Protein AF-M7PJU7-F1 (afdb_monomer)

Radius of gyration: 29.16 Å; Cα contacts (8 Å, |Δi|>4): 28; chains: 1; bounding box: 71×21×81 Å

Mean predicted aligned error: 13.91 Å

Nearest PDB structures (foldseek):
  4mu6-assembly1_A  TM=4.882E-01  e=1.617E+00  Legionella pneumophila subsp. pneumophila str. Philadelphia 1
  5f5p-assembly1_A  TM=3.592E-01  e=2.252E+00  Homo sapiens

Foldseek 3Di:
DPPVVVVVVVVVVVVVVVVVVVVVVVLVVVLVVVVVVLVVVVVVLVVVVVVLVVVLVVLVVVLVVLVVVCVPDDNPVSVVVNVVSVVVNVVSVVVVVVSVVVVVVSVVVVVVSVVVVD

pLDDT: mean 74.51, std 13.16, range [42.34, 89.12]

Sequence (118 aa):
MKSEEFSKSCYTCVNTSNDLEKDHETFYSLYDLLDPLTRIMFSNIKDVYNTKNKLKEQLDCLIEKLKICLDLVNIQVLEGVYSDCIQLKERMNLIHKTFGEIESRIEKCCSILNQYQS

Organism: Pneumocystis murina (strain B123) (NCBI:txid1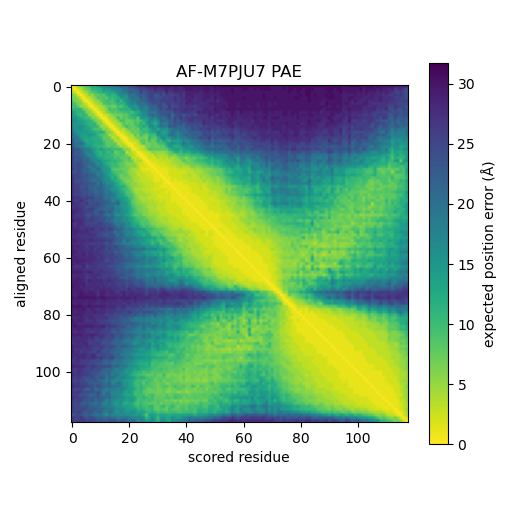069680)

Secondary structure (DSSP, 8-state):
--HHHHHHHHHHHHHHHHHHHHHHHHHHHHHHHHHHHHHHHHHHHHHHHHHHHHHHHHHHHHHHHHHHHHHHS-HHHHHHHHHHHHHHHHHHHHHHHHHHHHHHHHHHHHHHHHHTT-

Solvent-accessible surface area (backbone atoms only — not comparable to full-atom values): 6531 Å² total; per-residue (Å²): 135,73,70,64,60,58,52,54,57,49,54,54,52,52,49,55,50,53,51,53,50,49,53,50,55,53,45,52,54,49,47,71,57,46,53,61,52,52,52,51,51,52,52,53,50,51,53,50,52,53,54,51,52,54,51,48,54,53,48,52,53,48,49,54,53,47,51,57,46,46,79,72,45,80,52,81,71,46,52,56,57,49,51,51,50,51,53,50,50,54,52,52,51,51,52,52,52,53,50,54,56,49,53,55,52,50,54,50,52,51,53,56,60,56,63,74,75,113

Structure (mmCIF, N/CA/C/O backbone):
data_AF-M7PJU7-F1
#
_entry.id   AF-M7PJU7-F1
#
loop_
_atom_site.group_PDB
_atom_site.id
_atom_site.type_symbol
_atom_site.label_atom_id
_atom_site.label_alt_id
_atom_site.label_comp_id
_atom_site.label_asym_id
_atom_site.label_entity_id
_atom_site.label_seq_i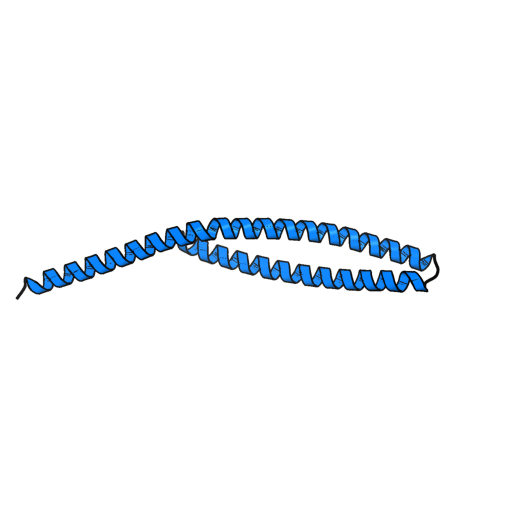d
_atom_site.pdbx_PDB_ins_code
_atom_site.Cartn_x
_atom_site.Cartn_y
_atom_site.Cartn_z
_atom_site.occupancy
_atom_site.B_iso_or_equiv
_atom_site.auth_seq_id
_atom_site.auth_comp_id
_atom_site.auth_asym_id
_atom_site.auth_atom_id
_atom_site.pdbx_PDB_model_num
ATOM 1 N N . MET A 1 1 ? 51.675 -2.419 -51.842 1.00 48.97 1 MET A N 1
ATOM 2 C CA . MET A 1 1 ? 51.260 -2.593 -50.430 1.00 48.97 1 MET A CA 1
ATOM 3 C C . MET A 1 1 ? 50.278 -1.526 -49.910 1.00 48.97 1 MET A C 1
ATOM 5 O O . MET A 1 1 ? 50.108 -1.448 -48.711 1.00 48.97 1 MET A O 1
ATOM 9 N N . LYS A 1 2 ? 49.570 -0.741 -50.748 1.00 47.66 2 LYS A N 1
ATOM 10 C CA . LYS A 1 2 ? 48.542 0.227 -50.274 1.00 47.66 2 LYS A CA 1
ATOM 11 C C . LYS A 1 2 ? 47.082 -0.229 -50.466 1.00 47.66 2 LYS A C 1
ATOM 13 O O . LYS A 1 2 ? 46.168 0.463 -50.043 1.00 47.66 2 LYS A O 1
ATOM 18 N N . SER A 1 3 ? 46.861 -1.380 -51.109 1.00 47.47 3 SER A N 1
ATOM 19 C CA . SER A 1 3 ? 45.517 -1.864 -51.471 1.00 47.47 3 SER A CA 1
ATOM 20 C C . SER A 1 3 ? 44.870 -2.763 -50.408 1.00 47.47 3 SER A C 1
ATOM 22 O O . SER A 1 3 ? 43.649 -2.853 -50.359 1.00 47.47 3 SER A O 1
ATOM 24 N N . GLU A 1 4 ? 45.658 -3.428 -49.558 1.00 45.12 4 GLU A N 1
ATOM 25 C CA . GLU A 1 4 ? 45.135 -4.353 -48.535 1.00 45.12 4 GLU A CA 1
ATOM 26 C C . GLU A 1 4 ? 44.783 -3.649 -47.214 1.00 45.12 4 GLU A C 1
ATOM 28 O O . GLU A 1 4 ? 43.853 -4.067 -46.525 1.00 45.12 4 GLU A O 1
ATOM 33 N N . GLU A 1 5 ? 45.456 -2.541 -46.883 1.00 45.84 5 GLU A N 1
ATOM 34 C CA . GLU A 1 5 ? 45.154 -1.734 -45.688 1.00 45.84 5 GLU A CA 1
ATOM 35 C C . GLU A 1 5 ? 43.839 -0.952 -45.822 1.00 45.84 5 GLU A C 1
ATOM 37 O O . GLU A 1 5 ? 43.080 -0.855 -44.859 1.00 45.84 5 GLU A O 1
ATOM 42 N N . PHE A 1 6 ? 43.510 -0.475 -47.029 1.00 42.34 6 PHE A N 1
ATOM 43 C CA . PHE A 1 6 ? 42.242 0.215 -47.301 1.00 42.34 6 PHE A CA 1
ATOM 44 C C . PHE A 1 6 ? 41.030 -0.723 -47.189 1.00 42.34 6 PHE A C 1
ATOM 46 O O . PHE A 1 6 ? 39.997 -0.341 -46.647 1.00 42.34 6 PHE A O 1
ATOM 53 N N . SER A 1 7 ? 41.177 -1.975 -47.640 1.00 47.56 7 SER A N 1
ATOM 54 C CA . SER A 1 7 ? 40.137 -3.004 -47.524 1.00 47.56 7 SER A CA 1
ATOM 55 C C . SER A 1 7 ? 39.852 -3.343 -46.057 1.00 47.56 7 SER A C 1
ATOM 57 O O . SER A 1 7 ? 38.704 -3.269 -45.620 1.00 47.56 7 SER A O 1
ATOM 59 N N . LYS A 1 8 ? 40.893 -3.605 -45.251 1.00 49.25 8 LYS A N 1
ATOM 60 C CA . LYS A 1 8 ? 40.730 -3.895 -43.815 1.00 49.25 8 LYS A CA 1
ATOM 61 C C . LYS A 1 8 ? 40.080 -2.743 -43.050 1.00 49.25 8 LYS A C 1
ATOM 63 O O . LYS A 1 8 ? 39.200 -3.013 -42.246 1.00 49.25 8 LYS A O 1
ATOM 68 N N . SER A 1 9 ? 40.460 -1.494 -43.336 1.00 47.81 9 SER A N 1
ATOM 69 C CA . SER A 1 9 ? 39.888 -0.302 -42.692 1.00 47.81 9 SER A CA 1
ATOM 70 C C . SER A 1 9 ? 38.397 -0.104 -42.988 1.00 47.81 9 SER A C 1
ATOM 72 O O . SER A 1 9 ? 37.674 0.397 -42.130 1.00 47.81 9 SER A O 1
ATOM 74 N N . CYS A 1 10 ? 37.923 -0.476 -44.180 1.00 48.75 10 CYS A N 1
ATOM 75 C CA . CYS A 1 10 ? 36.501 -0.391 -44.518 1.00 48.75 10 CYS A CA 1
ATOM 76 C C . CYS A 1 10 ? 35.677 -1.488 -43.832 1.00 48.75 10 CYS A C 1
ATOM 78 O O . CYS A 1 10 ? 34.594 -1.194 -43.334 1.00 48.75 10 CYS A O 1
ATOM 80 N N . TYR A 1 11 ? 36.187 -2.722 -43.739 1.00 50.47 11 TYR A N 1
ATOM 81 C CA . TYR A 1 11 ? 35.466 -3.816 -43.074 1.00 50.47 11 TYR A CA 1
ATOM 82 C C . TYR A 1 11 ? 35.310 -3.605 -41.564 1.00 50.47 11 TYR A C 1
ATOM 84 O O . TYR A 1 11 ? 34.242 -3.887 -41.027 1.00 50.47 11 TYR A O 1
ATOM 92 N N . THR A 1 12 ? 36.324 -3.076 -40.869 1.00 50.75 12 THR A N 1
ATOM 93 C CA . THR A 1 12 ? 36.175 -2.729 -39.446 1.00 50.75 12 THR A CA 1
ATOM 94 C C . THR A 1 12 ? 35.168 -1.608 -39.240 1.00 50.75 12 THR A C 1
ATOM 96 O O . THR A 1 12 ? 34.355 -1.725 -38.336 1.00 50.75 12 THR A O 1
ATOM 99 N N . CYS A 1 13 ? 35.172 -0.577 -40.094 1.00 48.12 13 CYS A N 1
ATOM 100 C CA . CYS A 1 13 ? 34.256 0.560 -39.975 1.00 48.12 13 CYS A CA 1
ATOM 101 C C . CYS A 1 13 ? 32.787 0.157 -40.215 1.00 48.12 13 CYS A C 1
ATOM 103 O O . CYS A 1 13 ? 31.904 0.568 -39.464 1.00 48.12 13 CYS A O 1
ATOM 105 N N . VAL A 1 14 ? 32.537 -0.707 -41.207 1.00 54.94 14 VAL A N 1
ATOM 106 C CA . VAL A 1 14 ? 31.201 -1.254 -41.512 1.00 54.94 14 VAL A CA 1
ATOM 107 C C . VAL A 1 14 ? 30.705 -2.181 -40.402 1.00 54.94 14 VAL A C 1
ATOM 109 O O . VAL A 1 14 ? 29.536 -2.107 -40.035 1.00 54.94 14 VAL A O 1
ATOM 112 N N . ASN A 1 15 ? 31.579 -3.006 -39.818 1.00 54.16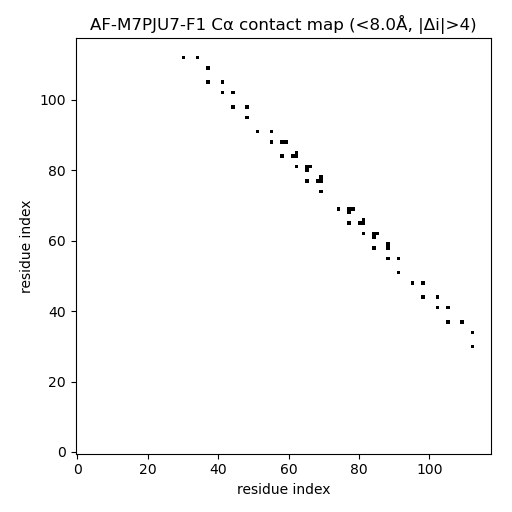 15 ASN A N 1
ATOM 113 C CA . ASN A 1 15 ? 31.197 -3.861 -38.693 1.00 54.16 15 ASN A CA 1
ATOM 114 C C . ASN A 1 15 ? 30.851 -3.036 -37.445 1.00 54.16 15 ASN A C 1
ATOM 116 O O . ASN A 1 15 ? 29.790 -3.252 -36.875 1.00 54.16 15 ASN A O 1
ATOM 120 N N . THR A 1 16 ? 31.652 -2.026 -37.077 1.00 54.22 16 THR A N 1
ATOM 121 C CA . THR A 1 16 ? 31.294 -1.136 -35.955 1.00 54.22 16 THR A CA 1
ATOM 122 C C . THR A 1 16 ? 30.029 -0.325 -36.215 1.00 54.22 16 THR A C 1
ATOM 124 O O . THR A 1 16 ? 29.277 -0.087 -35.278 1.00 54.22 16 THR A O 1
ATOM 127 N N . SER A 1 17 ? 29.767 0.089 -37.459 1.00 56.97 17 SER A N 1
ATOM 128 C CA . SER A 1 17 ? 28.529 0.797 -37.813 1.00 56.97 17 SER A CA 1
ATOM 129 C C . SER A 1 17 ? 27.299 -0.106 -37.681 1.00 56.97 17 SER A C 1
ATOM 131 O O . SER A 1 17 ? 26.301 0.324 -37.116 1.00 56.97 17 SER A O 1
ATOM 133 N N . ASN A 1 18 ? 27.385 -1.358 -38.141 1.00 58.88 18 ASN A N 1
ATOM 134 C CA . ASN A 1 18 ? 26.304 -2.340 -38.007 1.00 58.88 18 ASN A CA 1
ATOM 135 C C . ASN A 1 18 ? 26.067 -2.759 -36.548 1.00 58.88 18 ASN A C 1
ATOM 137 O O . ASN A 1 18 ? 24.928 -3.024 -36.166 1.00 58.88 18 ASN A O 1
ATOM 141 N N . ASP A 1 19 ? 27.124 -2.834 -35.737 1.00 57.50 19 ASP A N 1
ATOM 142 C CA . ASP A 1 19 ? 27.015 -3.134 -34.307 1.00 57.50 19 ASP A CA 1
ATOM 143 C C . ASP A 1 19 ? 26.362 -1.963 -33.546 1.00 57.50 19 ASP A C 1
ATOM 145 O O . ASP A 1 19 ? 25.468 -2.187 -32.734 1.00 57.50 19 ASP A O 1
ATOM 149 N N . LEU A 1 20 ? 26.711 -0.713 -33.882 1.00 56.25 20 LEU A N 1
ATOM 150 C CA . LEU A 1 20 ? 26.063 0.495 -33.349 1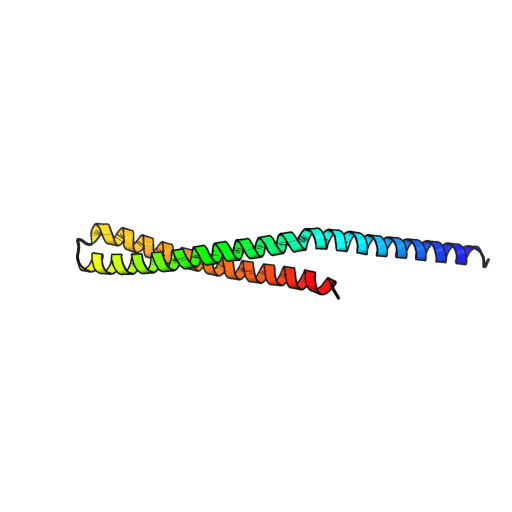.00 56.25 20 LEU A CA 1
ATOM 151 C C . LEU A 1 20 ? 24.585 0.615 -33.765 1.00 56.25 20 LEU A C 1
ATOM 153 O O . LEU A 1 20 ? 23.752 1.020 -32.955 1.00 56.25 20 LEU A O 1
ATOM 157 N N . GLU A 1 21 ? 24.240 0.254 -35.005 1.00 58.62 21 GLU A N 1
ATOM 158 C CA . GLU A 1 21 ? 22.849 0.222 -35.486 1.00 58.62 21 GLU A CA 1
ATOM 159 C C . GLU A 1 21 ? 22.019 -0.848 -34.765 1.00 58.62 21 GLU A C 1
ATOM 161 O O . GLU A 1 21 ? 20.897 -0.572 -34.336 1.00 58.62 21 GLU A O 1
ATOM 166 N N . LYS A 1 22 ? 22.583 -2.045 -34.555 1.00 61.41 22 LYS A N 1
ATOM 167 C CA . LYS A 1 22 ? 21.937 -3.112 -33.775 1.00 61.41 22 LYS A CA 1
ATOM 168 C C . LYS A 1 22 ? 21.728 -2.736 -32.316 1.00 61.41 22 LYS A C 1
ATOM 170 O O . LYS A 1 22 ? 20.679 -3.066 -31.759 1.00 61.41 22 LYS A O 1
ATOM 175 N N . ASP A 1 23 ? 22.692 -2.061 -31.701 1.00 62.94 23 ASP A N 1
ATOM 176 C CA . ASP A 1 23 ? 22.560 -1.576 -30.327 1.00 62.94 23 ASP A CA 1
ATOM 177 C C . ASP A 1 23 ? 21.445 -0.525 -30.221 1.00 62.94 23 ASP A C 1
ATOM 179 O O . ASP A 1 23 ? 20.636 -0.583 -29.293 1.00 62.94 23 ASP A O 1
ATOM 183 N N . HIS A 1 24 ? 21.316 0.367 -31.209 1.00 63.78 24 HIS A N 1
ATOM 184 C CA . HIS A 1 24 ? 20.218 1.334 -31.278 1.00 63.78 24 HIS A CA 1
ATOM 185 C C . HIS A 1 24 ? 18.842 0.679 -31.477 1.00 63.78 24 HIS A C 1
ATOM 187 O O . HIS A 1 24 ? 17.880 1.046 -30.802 1.00 63.78 24 HIS A O 1
ATOM 193 N N . GLU A 1 25 ? 18.723 -0.303 -32.368 1.00 71.75 25 GLU A N 1
ATOM 194 C CA . GLU A 1 25 ? 17.451 -0.981 -32.654 1.00 71.75 25 GLU A CA 1
ATOM 195 C C . GLU A 1 25 ? 16.993 -1.867 -31.477 1.00 71.75 25 GLU A C 1
ATOM 197 O O . GLU A 1 25 ? 15.814 -1.888 -31.101 1.00 71.75 25 GLU A O 1
ATOM 202 N N . THR A 1 26 ? 17.948 -2.531 -30.815 1.00 73.62 26 THR A N 1
ATOM 203 C CA . THR A 1 26 ? 17.713 -3.290 -29.575 1.00 73.62 26 THR A CA 1
ATOM 204 C C . THR A 1 26 ? 17.297 -2.360 -28.434 1.00 73.62 26 THR A C 1
ATOM 206 O O . THR A 1 26 ? 16.420 -2.702 -27.639 1.00 73.62 26 THR A O 1
ATOM 209 N N . PHE A 1 27 ? 17.880 -1.163 -28.371 1.00 70.56 27 PHE A N 1
ATOM 210 C CA . PHE A 1 27 ? 17.551 -0.144 -27.382 1.00 70.56 27 PHE A CA 1
ATOM 211 C C . PHE A 1 27 ? 16.109 0.365 -27.513 1.00 70.56 27 PHE A C 1
ATOM 213 O O . PHE A 1 27 ? 15.372 0.336 -26.526 1.00 70.56 27 PHE A O 1
ATOM 220 N N . TYR A 1 28 ? 15.674 0.775 -28.709 1.00 74.44 28 TYR A N 1
ATOM 221 C CA . TYR A 1 28 ? 14.292 1.228 -28.916 1.00 74.44 28 TYR A CA 1
ATOM 222 C C . TYR A 1 28 ? 13.287 0.112 -28.623 1.00 74.44 28 TYR A C 1
ATOM 224 O O . TYR A 1 28 ? 12.286 0.349 -27.954 1.00 74.44 28 TYR A O 1
ATOM 232 N N . SER A 1 29 ? 13.614 -1.126 -29.000 1.00 79.38 29 SER A N 1
ATOM 233 C CA . SER A 1 29 ? 12.793 -2.299 -28.679 1.00 79.38 29 SER A CA 1
ATOM 234 C C . SER A 1 29 ? 12.665 -2.539 -27.167 1.00 79.38 29 SER A C 1
ATOM 236 O O . SER A 1 29 ? 11.592 -2.896 -26.679 1.00 79.38 29 SER A O 1
ATOM 238 N N . LEU A 1 30 ? 13.743 -2.334 -26.400 1.00 75.50 30 LEU A N 1
ATOM 239 C CA . LEU A 1 30 ? 13.718 -2.422 -24.936 1.00 75.50 30 LEU A CA 1
ATOM 240 C C . LEU A 1 30 ? 12.934 -1.268 -24.307 1.00 75.50 30 LEU A C 1
ATOM 242 O O . LEU A 1 30 ? 12.193 -1.491 -23.353 1.00 75.50 30 LEU A O 1
ATOM 246 N N . TYR A 1 31 ? 13.073 -0.051 -24.827 1.00 75.75 31 TYR A N 1
ATOM 247 C CA . TYR A 1 31 ? 12.334 1.111 -24.342 1.00 75.75 31 TYR A CA 1
ATOM 248 C C . TYR A 1 31 ? 10.825 0.958 -24.577 1.00 75.75 31 TYR A C 1
ATOM 250 O O . TYR A 1 31 ? 10.047 1.084 -23.631 1.00 75.75 31 TYR A O 1
ATOM 258 N N . ASP A 1 32 ? 10.423 0.590 -25.794 1.00 81.00 32 ASP A N 1
ATOM 259 C CA . ASP A 1 32 ? 9.023 0.359 -26.166 1.00 81.00 32 ASP A CA 1
ATOM 260 C C . ASP A 1 32 ? 8.390 -0.780 -25.355 1.00 81.00 32 ASP A C 1
ATOM 262 O O . ASP A 1 32 ? 7.189 -0.767 -25.080 1.00 81.00 32 ASP A O 1
ATOM 266 N N . LEU A 1 33 ? 9.198 -1.752 -24.916 1.00 82.56 33 LEU A N 1
ATOM 267 C CA . LEU A 1 33 ? 8.766 -2.796 -23.993 1.00 82.56 33 LEU A CA 1
ATOM 268 C C . LEU A 1 33 ? 8.626 -2.279 -22.549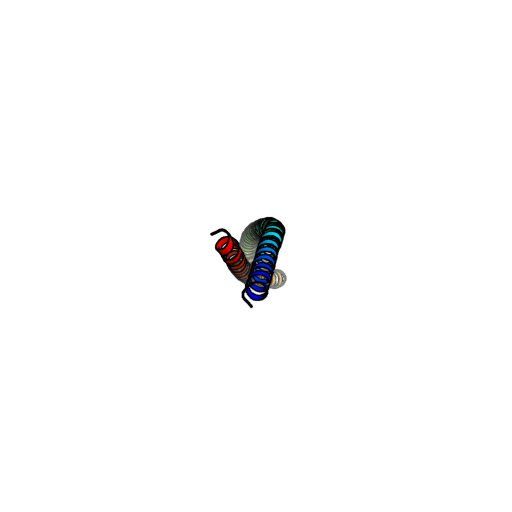 1.00 82.56 33 LEU A C 1
ATOM 270 O O . LEU A 1 33 ? 7.661 -2.620 -21.864 1.00 82.56 33 LEU A O 1
ATOM 274 N N . LEU A 1 34 ? 9.587 -1.493 -22.056 1.00 78.75 34 LEU A N 1
ATOM 275 C CA . LEU A 1 34 ? 9.704 -1.129 -20.638 1.00 78.75 34 LEU A CA 1
ATOM 276 C C . LEU A 1 34 ? 8.877 0.100 -20.230 1.00 78.75 34 LEU A C 1
ATOM 278 O O . LEU A 1 34 ? 8.371 0.127 -19.104 1.00 78.75 34 LEU A O 1
ATOM 282 N N . ASP A 1 35 ? 8.701 1.099 -21.098 1.00 79.44 35 ASP A N 1
ATOM 283 C CA . ASP A 1 35 ? 7.917 2.310 -20.800 1.00 79.44 35 ASP A CA 1
ATOM 284 C C . ASP A 1 35 ? 6.448 2.003 -20.442 1.00 79.44 35 ASP A C 1
ATOM 286 O O . ASP A 1 35 ? 6.011 2.377 -19.345 1.00 79.44 35 ASP A O 1
ATOM 290 N N . PRO A 1 36 ? 5.674 1.256 -21.259 1.00 85.19 36 PRO A N 1
ATOM 291 C CA . PRO A 1 36 ? 4.285 0.948 -20.925 1.00 85.19 36 PRO A CA 1
ATOM 292 C C . PRO A 1 36 ? 4.166 0.093 -19.658 1.00 85.19 36 PRO A C 1
ATOM 294 O O . PRO A 1 36 ? 3.267 0.327 -18.847 1.00 85.19 36 PRO A O 1
ATOM 297 N N . LEU A 1 37 ? 5.090 -0.850 -19.433 1.00 81.94 37 LEU A N 1
ATOM 298 C CA . LEU A 1 37 ? 5.124 -1.659 -18.209 1.00 81.94 37 LEU A CA 1
ATOM 299 C C . LEU A 1 37 ? 5.353 -0.792 -16.967 1.00 81.94 37 LEU A C 1
ATOM 301 O O . LEU A 1 37 ? 4.666 -0.962 -15.958 1.00 81.94 37 LEU A O 1
ATOM 305 N N . THR A 1 38 ? 6.265 0.174 -17.053 1.00 78.00 38 THR A N 1
ATOM 306 C CA . THR A 1 38 ? 6.568 1.094 -15.950 1.00 78.00 38 THR A CA 1
ATOM 307 C C . THR A 1 38 ? 5.382 2.016 -15.653 1.00 78.00 38 THR A C 1
ATOM 309 O O . THR A 1 38 ? 5.026 2.220 -14.491 1.00 78.00 38 THR A O 1
ATOM 312 N N . ARG A 1 39 ? 4.685 2.505 -16.687 1.00 79.19 39 ARG A N 1
ATOM 313 C CA . ARG A 1 39 ? 3.454 3.305 -16.540 1.00 79.19 39 ARG A CA 1
ATOM 314 C C . ARG A 1 39 ? 2.316 2.521 -15.890 1.00 79.19 39 ARG A C 1
ATOM 316 O O . ARG A 1 39 ? 1.663 3.036 -14.981 1.00 79.19 39 ARG A O 1
ATOM 323 N N . ILE A 1 40 ? 2.089 1.279 -16.323 1.00 85.19 40 ILE A N 1
ATOM 324 C CA . ILE A 1 40 ? 1.090 0.385 -15.716 1.00 85.19 40 ILE A CA 1
ATOM 325 C C . ILE A 1 40 ? 1.442 0.129 -14.247 1.00 85.19 40 ILE A C 1
ATOM 327 O O . ILE A 1 40 ? 0.569 0.201 -13.383 1.00 85.19 40 ILE A O 1
ATOM 331 N N . MET A 1 41 ? 2.722 -0.106 -13.945 1.00 78.00 41 MET A N 1
ATOM 332 C CA . MET A 1 41 ? 3.198 -0.303 -12.576 1.00 78.00 41 MET A CA 1
ATOM 333 C C . MET A 1 41 ? 2.893 0.911 -11.685 1.00 78.00 41 MET A C 1
ATOM 335 O O . MET A 1 41 ? 2.333 0.733 -10.602 1.00 78.00 41 MET A O 1
ATOM 339 N N . PHE A 1 42 ? 3.167 2.135 -12.150 1.00 77.81 42 PHE A N 1
ATOM 340 C CA . PHE A 1 42 ? 2.813 3.361 -11.425 1.00 77.81 42 PHE A CA 1
ATOM 341 C C . PHE A 1 42 ? 1.308 3.513 -11.199 1.00 77.81 42 PHE A C 1
ATOM 343 O O . PHE A 1 42 ? 0.889 3.852 -10.091 1.00 77.81 42 PHE A O 1
ATOM 350 N N . SER A 1 43 ? 0.490 3.247 -12.222 1.00 82.62 43 SER A N 1
ATOM 351 C CA . SER A 1 43 ? -0.970 3.327 -12.095 1.00 82.62 43 SER A CA 1
ATOM 352 C C . SER A 1 43 ? -1.485 2.359 -11.030 1.00 82.62 43 SER A C 1
ATOM 354 O O . SER A 1 43 ? -2.219 2.764 -10.131 1.00 82.62 43 SER A O 1
ATOM 356 N N . ASN A 1 44 ? -1.029 1.105 -11.068 1.00 82.12 44 ASN A N 1
ATOM 357 C CA . ASN A 1 44 ? -1.425 0.089 -10.095 1.00 82.12 44 ASN A CA 1
ATOM 358 C C . ASN A 1 44 ? -0.995 0.466 -8.670 1.00 82.12 44 ASN A C 1
ATOM 360 O O . ASN A 1 44 ? -1.756 0.287 -7.721 1.00 82.12 44 ASN A O 1
ATOM 364 N N . ILE A 1 45 ? 0.206 1.022 -8.500 1.00 79.75 45 ILE A N 1
ATOM 365 C CA . ILE A 1 45 ? 0.689 1.475 -7.188 1.00 79.75 45 ILE A CA 1
ATOM 366 C C . ILE A 1 45 ? -0.156 2.623 -6.655 1.00 79.75 45 ILE A C 1
ATOM 368 O O . ILE A 1 45 ? -0.517 2.614 -5.478 1.00 79.75 45 ILE A O 1
ATOM 372 N N . LYS A 1 46 ? -0.526 3.574 -7.515 1.00 80.94 46 LYS A N 1
ATOM 373 C CA . LYS A 1 46 ? -1.406 4.683 -7.149 1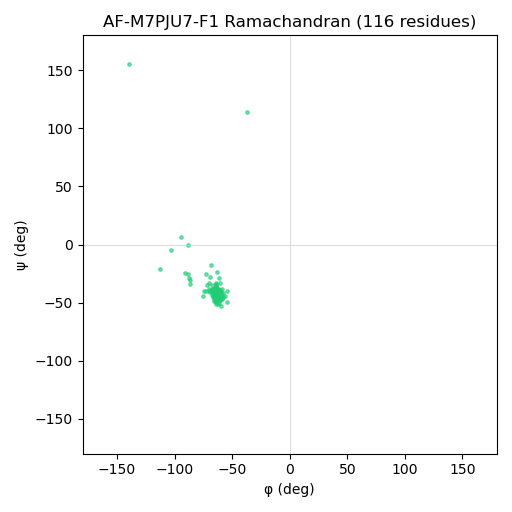.00 80.94 46 LYS A CA 1
ATOM 374 C C . LYS A 1 46 ? -2.773 4.185 -6.675 1.00 80.94 46 LYS A C 1
ATOM 376 O O . LYS A 1 46 ? -3.265 4.646 -5.644 1.00 80.94 46 LYS A O 1
ATOM 381 N N . ASP A 1 47 ? -3.360 3.212 -7.366 1.00 83.50 47 ASP A N 1
ATOM 382 C CA . ASP A 1 47 ? -4.653 2.630 -6.987 1.00 83.50 47 ASP A CA 1
ATOM 383 C C . ASP A 1 47 ? -4.586 1.888 -5.647 1.00 83.50 47 ASP A C 1
ATOM 385 O O . ASP A 1 47 ? -5.468 2.043 -4.789 1.00 83.50 47 ASP A O 1
ATOM 389 N N . VAL A 1 48 ? -3.506 1.138 -5.411 1.00 79.62 48 VAL A N 1
ATOM 390 C CA . VAL A 1 48 ? -3.281 0.473 -4.123 1.00 79.62 48 VAL A CA 1
ATOM 391 C C . VAL A 1 48 ? -3.060 1.496 -3.008 1.00 79.62 48 VAL A C 1
ATOM 393 O O . VAL A 1 48 ? -3.619 1.348 -1.919 1.00 79.62 48 VAL A O 1
ATOM 396 N N . TYR A 1 49 ? -2.321 2.573 -3.274 1.00 78.00 49 TYR A N 1
ATOM 397 C CA . TYR A 1 49 ? -2.094 3.645 -2.309 1.00 78.00 49 TYR A CA 1
ATOM 398 C C . TYR A 1 49 ? -3.400 4.350 -1.912 1.00 78.00 49 TYR A C 1
ATOM 400 O O . TYR A 1 49 ? -3.658 4.551 -0.722 1.00 78.00 49 TYR A O 1
ATOM 408 N N . ASN A 1 50 ? -4.264 4.656 -2.884 1.00 79.56 50 ASN A N 1
ATOM 409 C CA . ASN A 1 50 ? -5.579 5.256 -2.644 1.00 79.56 50 ASN A CA 1
ATOM 410 C C . ASN A 1 50 ? -6.480 4.337 -1.810 1.00 79.56 50 ASN A C 1
ATOM 412 O O . ASN A 1 50 ? -7.079 4.769 -0.821 1.00 79.56 50 ASN A O 1
ATOM 416 N N . THR A 1 51 ? -6.533 3.052 -2.167 1.00 82.69 51 THR A N 1
ATOM 417 C CA . THR A 1 51 ? -7.306 2.045 -1.428 1.00 82.69 51 THR A CA 1
ATOM 418 C C . THR A 1 51 ? -6.803 1.912 0.011 1.00 82.69 51 THR A C 1
ATOM 420 O O . THR A 1 51 ? -7.599 1.898 0.951 1.00 82.69 51 THR A O 1
ATOM 423 N N . LYS A 1 52 ? -5.479 1.906 0.210 1.00 82.75 52 LYS A N 1
ATOM 424 C CA . LYS A 1 52 ? -4.845 1.898 1.536 1.00 82.75 52 LYS A CA 1
ATOM 425 C C . LYS A 1 52 ? -5.242 3.119 2.364 1.00 82.75 52 LYS A C 1
ATOM 427 O O . LYS A 1 52 ? -5.516 2.976 3.553 1.00 82.75 52 LYS A O 1
ATOM 432 N N . ASN A 1 53 ? -5.254 4.312 1.770 1.00 81.19 53 ASN A N 1
ATOM 433 C CA . ASN A 1 53 ? -5.582 5.540 2.496 1.00 81.19 53 ASN A CA 1
ATOM 434 C C . ASN A 1 53 ? -7.029 5.518 3.006 1.00 81.19 53 ASN A C 1
ATOM 436 O O . ASN A 1 53 ? -7.271 5.778 4.181 1.00 81.19 53 ASN A O 1
ATOM 440 N N . LYS A 1 54 ? -7.961 5.066 2.160 1.00 84.94 54 LYS A N 1
ATOM 441 C CA . LYS A 1 54 ? -9.366 4.878 2.536 1.00 84.94 54 LYS A CA 1
ATOM 442 C C . LYS A 1 54 ? -9.543 3.846 3.656 1.00 84.94 54 LYS A C 1
ATOM 444 O O . LYS A 1 54 ? -10.308 4.075 4.587 1.00 84.94 54 LYS A O 1
ATOM 449 N N . LEU A 1 55 ? -8.814 2.728 3.601 1.00 84.69 55 LEU A N 1
ATOM 450 C CA . LEU A 1 55 ? -8.826 1.725 4.673 1.00 84.69 55 LEU A CA 1
ATOM 451 C C . LEU A 1 55 ? -8.268 2.284 5.990 1.00 84.69 55 LEU A C 1
ATOM 453 O O . LEU A 1 55 ? -8.761 1.930 7.058 1.00 84.69 55 LEU A O 1
ATOM 457 N N . LYS A 1 56 ? -7.262 3.167 5.928 1.00 86.62 56 LYS A N 1
ATOM 458 C CA . LYS A 1 56 ? -6.652 3.772 7.118 1.00 86.62 56 LYS A CA 1
ATOM 459 C C . LYS A 1 56 ? -7.659 4.664 7.837 1.00 86.62 56 LYS A C 1
ATOM 461 O O . LYS A 1 56 ? -7.830 4.532 9.041 1.00 86.62 56 LYS A O 1
ATOM 466 N N . GLU A 1 57 ? -8.361 5.508 7.087 1.00 88.19 57 GLU A N 1
ATOM 467 C CA . GLU A 1 57 ? -9.421 6.374 7.616 1.00 88.19 57 GLU A CA 1
ATOM 468 C C . GLU A 1 57 ? -10.547 5.559 8.269 1.00 88.19 57 GLU A C 1
ATOM 470 O O . GLU A 1 57 ? -11.009 5.886 9.363 1.00 88.19 57 GLU A O 1
ATOM 475 N N . GLN A 1 58 ? -10.963 4.458 7.633 1.00 86.00 58 GLN A N 1
ATOM 476 C CA . GLN A 1 58 ? -11.973 3.555 8.193 1.00 86.00 58 GLN A CA 1
ATOM 477 C C . GLN A 1 58 ? -11.503 2.881 9.487 1.00 86.00 58 GLN A C 1
ATOM 479 O O . GLN A 1 58 ? -12.284 2.775 10.434 1.00 86.00 58 GLN A O 1
ATOM 484 N N . LEU A 1 59 ? -10.240 2.452 9.545 1.00 87.69 59 LEU A N 1
ATOM 485 C CA . LEU A 1 59 ? -9.655 1.849 10.739 1.00 87.69 59 LEU A CA 1
ATOM 486 C C . LEU A 1 59 ? -9.521 2.858 11.883 1.00 87.69 59 LEU A C 1
ATOM 488 O O . LEU A 1 59 ? -9.868 2.534 13.014 1.00 87.69 59 LEU A O 1
ATOM 492 N N . ASP A 1 60 ? -9.070 4.080 11.598 1.00 88.75 60 ASP A N 1
ATOM 493 C CA . ASP A 1 60 ? -8.976 5.147 12.596 1.00 88.75 60 ASP A CA 1
ATOM 494 C C . ASP A 1 60 ? -10.360 5.458 13.195 1.00 88.75 60 ASP A C 1
ATOM 496 O O . ASP A 1 60 ? -10.511 5.501 14.416 1.00 88.75 60 ASP A O 1
ATOM 500 N N . CYS A 1 61 ? -11.399 5.540 12.357 1.00 88.06 61 CYS A N 1
ATOM 501 C CA . CYS A 1 61 ? -12.780 5.711 12.815 1.00 88.06 61 CYS A CA 1
ATOM 502 C C . CYS A 1 61 ? -13.276 4.527 13.669 1.00 88.06 61 CYS A C 1
ATOM 504 O O . CYS A 1 61 ? -13.983 4.723 14.660 1.00 88.06 61 CYS A O 1
ATOM 506 N N . LEU A 1 62 ? -12.919 3.290 13.304 1.00 85.50 62 LEU A N 1
ATOM 507 C CA . LEU A 1 62 ? -13.273 2.100 14.081 1.00 85.50 62 LEU A CA 1
ATOM 508 C C . LEU A 1 62 ? -12.593 2.102 15.457 1.00 85.50 62 LEU A C 1
ATOM 510 O O . LEU A 1 62 ? -13.256 1.821 16.453 1.00 85.50 62 LEU A O 1
ATOM 514 N N . ILE A 1 63 ? -11.309 2.463 15.524 1.00 86.94 63 ILE A N 1
ATOM 515 C CA . ILE A 1 63 ? -10.547 2.575 16.777 1.00 86.94 63 ILE A CA 1
ATOM 516 C C . ILE A 1 63 ? -11.202 3.590 17.716 1.00 86.94 63 ILE A C 1
ATOM 518 O O . ILE A 1 63 ? -11.390 3.295 18.896 1.00 86.94 63 ILE A O 1
ATOM 522 N N . GLU A 1 64 ? -11.588 4.763 17.210 1.00 87.56 64 GLU A N 1
ATOM 523 C CA . GLU A 1 64 ? -12.262 5.788 18.017 1.00 87.56 64 GLU A CA 1
ATOM 524 C C . GLU A 1 64 ? -13.606 5.300 18.566 1.00 87.56 64 GLU A C 1
ATOM 526 O O . GLU A 1 64 ? -13.888 5.463 19.754 1.00 87.56 64 GLU A O 1
ATOM 531 N N . LYS A 1 65 ? -14.416 4.640 17.731 1.00 84.25 65 LYS A N 1
ATOM 532 C CA . LYS A 1 65 ? -15.698 4.063 18.162 1.00 84.25 65 LYS A CA 1
ATOM 533 C C . LYS A 1 65 ? -15.511 2.974 19.213 1.00 84.25 65 LYS A C 1
ATOM 535 O O . LYS A 1 65 ? -16.235 2.960 20.203 1.00 84.25 65 LYS A O 1
ATOM 540 N N . LEU A 1 66 ? -14.533 2.089 19.025 1.00 80.88 66 LEU A N 1
ATOM 541 C CA . LEU A 1 66 ? -14.214 1.036 19.989 1.00 80.88 66 LEU A CA 1
ATOM 542 C C . LEU A 1 66 ? -13.753 1.613 21.324 1.00 80.88 66 LEU A C 1
ATOM 544 O O . LEU A 1 66 ? -14.156 1.105 22.363 1.00 80.88 66 LEU A O 1
ATOM 548 N N . LYS A 1 67 ? -12.974 2.697 21.308 1.00 81.06 67 LYS A N 1
ATOM 549 C CA . LYS A 1 67 ? -12.554 3.394 22.526 1.00 81.06 67 LYS A CA 1
ATOM 550 C C . LYS A 1 67 ? -13.753 3.927 23.318 1.00 81.06 67 LYS A C 1
ATOM 552 O O . LYS A 1 67 ? -13.852 3.670 24.509 1.00 81.06 67 LYS A O 1
ATOM 557 N N . ILE A 1 68 ? -14.710 4.568 22.643 1.00 79.62 68 ILE A N 1
ATOM 558 C CA . ILE A 1 68 ? -15.955 5.047 23.273 1.00 79.62 68 ILE A CA 1
ATOM 559 C C . ILE A 1 68 ? -16.768 3.878 23.847 1.00 79.62 68 ILE A C 1
ATOM 561 O O . ILE A 1 68 ? -17.322 3.975 24.937 1.00 79.62 68 ILE A O 1
ATOM 565 N N . CYS A 1 69 ? -16.853 2.759 23.128 1.00 76.12 69 CYS A N 1
ATOM 566 C CA . CYS A 1 69 ? -17.582 1.585 23.601 1.00 76.12 69 CYS A CA 1
ATOM 567 C C . CYS A 1 69 ? -16.887 0.877 24.780 1.00 76.12 69 CYS A C 1
ATOM 569 O O . CYS A 1 69 ? -17.589 0.363 25.647 1.00 76.12 69 CYS A O 1
ATOM 571 N N . LEU A 1 70 ? -15.549 0.874 24.838 1.00 72.31 70 LEU A N 1
ATOM 572 C CA . LEU A 1 70 ? -14.762 0.390 25.985 1.00 72.31 70 LEU A CA 1
ATOM 573 C C . LEU A 1 70 ? -15.065 1.191 27.248 1.00 72.31 70 LEU A C 1
ATOM 575 O O . LEU A 1 70 ? -15.221 0.614 28.320 1.00 72.31 70 LEU A O 1
ATOM 579 N N . ASP A 1 71 ? -15.198 2.508 27.102 1.00 72.31 71 ASP A N 1
ATOM 580 C CA . ASP A 1 71 ? -15.520 3.405 28.212 1.00 72.31 71 ASP A CA 1
ATOM 581 C C . ASP A 1 71 ? -16.959 3.197 28.741 1.00 72.31 71 ASP A C 1
ATOM 583 O O . ASP A 1 71 ? -17.277 3.621 29.853 1.00 72.31 71 ASP A O 1
ATOM 587 N N . LEU A 1 72 ? -17.839 2.539 27.967 1.00 70.69 72 LEU A N 1
ATOM 588 C CA . LEU A 1 72 ? -19.275 2.401 28.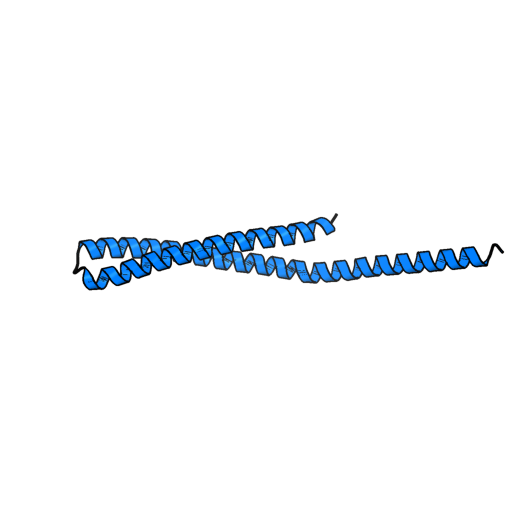255 1.00 70.69 72 LEU A CA 1
ATOM 589 C C . LEU A 1 72 ? -19.744 0.967 28.575 1.00 70.69 72 LEU A C 1
ATOM 591 O O . LEU A 1 72 ? -20.819 0.811 29.158 1.00 70.69 72 LEU A O 1
ATOM 595 N N . VAL A 1 73 ? -19.013 -0.087 28.183 1.00 64.56 73 VAL A N 1
ATOM 596 C CA . VAL A 1 73 ? -19.483 -1.490 28.240 1.00 64.56 73 VAL A CA 1
ATOM 597 C C . VAL A 1 73 ? -18.376 -2.453 28.701 1.00 64.56 73 VAL A C 1
ATOM 599 O O . VAL A 1 73 ? -17.193 -2.179 28.546 1.00 64.56 73 VAL A O 1
ATOM 602 N N . ASN A 1 74 ? -18.782 -3.600 29.267 1.00 62.34 74 ASN A N 1
ATOM 603 C CA . ASN A 1 74 ? -17.940 -4.675 29.810 1.00 62.34 74 ASN A CA 1
ATOM 604 C C . ASN A 1 74 ? -16.650 -4.935 28.993 1.00 62.34 74 ASN A C 1
ATOM 606 O O . ASN A 1 74 ? -16.678 -5.404 27.854 1.00 62.34 74 ASN A O 1
ATOM 610 N N . ILE A 1 75 ? -15.531 -4.640 29.651 1.00 65.25 75 ILE A N 1
ATOM 611 C CA . ILE A 1 75 ? -14.179 -4.425 29.121 1.00 65.25 75 ILE A CA 1
ATOM 612 C C . ILE A 1 75 ? -13.600 -5.648 28.380 1.00 65.25 75 ILE A C 1
ATOM 614 O O . ILE A 1 75 ? -12.901 -5.501 27.379 1.00 65.25 75 ILE A O 1
ATOM 618 N N . GLN A 1 76 ? -13.944 -6.867 28.804 1.00 68.75 76 GLN A N 1
ATOM 619 C CA . GLN A 1 76 ? -13.221 -8.082 28.397 1.00 68.75 76 GLN A CA 1
ATOM 620 C C . GLN A 1 76 ? -13.380 -8.488 26.921 1.00 68.75 76 GLN A C 1
ATOM 622 O O . GLN A 1 76 ? -12.480 -9.113 26.366 1.00 68.75 76 GLN A O 1
ATOM 627 N N . VAL A 1 77 ? -14.499 -8.157 26.267 1.00 66.31 77 VAL A N 1
ATOM 628 C CA . VAL A 1 77 ? -14.714 -8.510 24.845 1.00 66.31 77 VAL A CA 1
ATOM 629 C C . VAL A 1 77 ? -14.131 -7.448 23.913 1.00 66.31 77 VAL A C 1
ATOM 631 O O . VAL A 1 77 ? -13.688 -7.760 22.808 1.00 66.31 77 VAL A O 1
ATOM 634 N N . LEU A 1 78 ? -14.104 -6.189 24.352 1.00 72.75 78 LEU A N 1
ATOM 635 C CA . LEU A 1 78 ? -13.674 -5.075 23.516 1.00 72.75 78 LEU A CA 1
ATOM 636 C C . LEU A 1 78 ? -12.164 -4.813 23.565 1.00 72.75 78 LEU A C 1
ATOM 638 O O . LEU A 1 78 ? -11.625 -4.303 22.585 1.00 72.75 78 LEU A O 1
ATOM 642 N N . GLU A 1 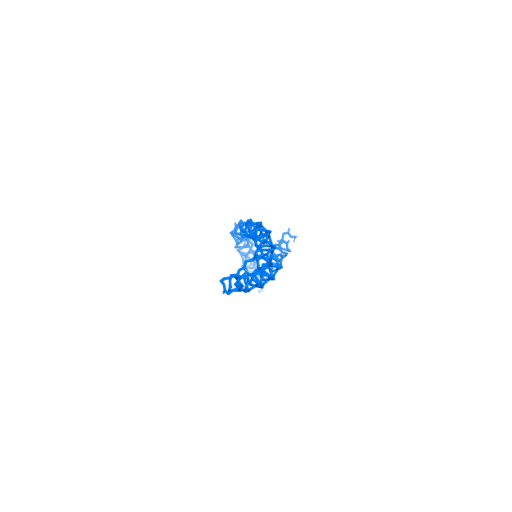79 ? -11.471 -5.186 24.645 1.00 75.19 79 GLU A N 1
ATOM 643 C CA . GLU A 1 79 ? -10.008 -5.048 24.742 1.00 75.19 79 GLU A CA 1
ATOM 644 C C . GLU A 1 79 ? -9.283 -5.832 23.644 1.00 75.19 79 GLU A C 1
ATOM 646 O O . GLU A 1 79 ? -8.345 -5.316 23.033 1.00 75.19 79 GLU A O 1
ATOM 651 N N . GLY A 1 80 ? -9.752 -7.050 23.346 1.00 77.69 80 GLY A N 1
ATOM 652 C CA . GLY A 1 80 ? -9.205 -7.875 22.267 1.00 77.69 80 GLY A CA 1
ATOM 653 C C . GLY A 1 80 ? -9.356 -7.205 20.900 1.00 77.69 80 GLY A C 1
ATOM 654 O O . GLY A 1 80 ? -8.373 -7.019 20.189 1.00 77.69 80 GLY A O 1
ATOM 655 N N . VAL A 1 81 ? -10.569 -6.745 20.574 1.00 77.31 81 VAL A N 1
ATOM 656 C CA . VAL A 1 81 ? -10.855 -6.066 19.297 1.00 77.31 81 VAL A CA 1
ATOM 657 C C . VAL A 1 81 ? -10.077 -4.751 19.174 1.00 77.31 81 VAL A C 1
ATOM 659 O O . VAL A 1 81 ? -9.575 -4.421 18.100 1.00 77.31 81 VAL A O 1
ATOM 662 N N . TYR A 1 82 ? -9.940 -4.000 20.267 1.00 80.12 82 TYR A N 1
ATOM 663 C CA . TYR A 1 82 ? -9.152 -2.771 20.289 1.00 80.12 82 TYR A CA 1
ATOM 664 C C . TYR A 1 82 ? -7.663 -3.051 20.051 1.00 80.12 82 TYR A C 1
ATOM 666 O O . TYR A 1 82 ? -7.051 -2.396 19.207 1.00 80.12 82 TYR A O 1
ATOM 674 N N . SER A 1 83 ? -7.094 -4.056 20.723 1.00 84.44 83 SER A N 1
ATOM 675 C CA . SER A 1 83 ? -5.706 -4.494 20.515 1.00 84.44 83 SER A CA 1
ATOM 676 C C . SER A 1 83 ? -5.451 -4.916 19.065 1.00 84.44 83 SER A C 1
ATOM 678 O O . SER A 1 83 ? -4.482 -4.460 18.451 1.00 84.44 83 SER A O 1
ATOM 680 N N . ASP A 1 84 ? -6.360 -5.696 18.475 1.00 85.50 84 ASP A N 1
ATOM 681 C CA . ASP A 1 84 ? -6.278 -6.105 17.069 1.00 85.50 84 ASP A CA 1
ATOM 682 C C . ASP A 1 84 ? -6.304 -4.897 16.124 1.00 85.50 84 ASP A C 1
ATOM 684 O O . ASP A 1 84 ? -5.535 -4.839 15.161 1.00 85.50 84 ASP A O 1
ATOM 688 N N . CYS A 1 85 ? -7.130 -3.887 16.413 1.00 83.62 85 CYS A N 1
ATOM 689 C CA . CYS A 1 85 ? -7.175 -2.661 15.617 1.00 83.62 85 CYS A CA 1
ATOM 690 C C . CYS A 1 85 ? -5.872 -1.849 15.715 1.00 83.62 85 CYS A C 1
ATOM 692 O O . CYS A 1 85 ? -5.414 -1.308 14.706 1.00 83.62 85 CYS A O 1
ATOM 694 N N . ILE A 1 86 ? -5.240 -1.788 16.892 1.00 85.44 86 ILE A N 1
ATOM 695 C CA . ILE A 1 86 ? -3.933 -1.135 17.069 1.00 85.44 86 ILE A CA 1
ATOM 696 C C . ILE A 1 86 ? -2.848 -1.869 16.272 1.00 85.44 86 ILE A C 1
ATOM 698 O O . ILE A 1 86 ? -2.122 -1.236 15.503 1.00 85.44 86 ILE A O 1
ATOM 702 N N . GLN A 1 87 ? -2.783 -3.198 16.369 1.00 89.12 87 GLN A N 1
ATOM 703 C CA . GLN A 1 87 ? -1.834 -3.997 15.588 1.00 89.12 87 GLN A CA 1
ATOM 704 C C . GLN A 1 87 ? -2.069 -3.850 14.081 1.00 89.12 87 GLN A C 1
ATOM 706 O O . GLN A 1 87 ? -1.120 -3.749 13.298 1.00 89.12 87 GLN A O 1
ATOM 711 N N . LEU A 1 88 ? -3.332 -3.805 13.649 1.00 87.38 88 LEU A N 1
ATOM 712 C CA . LEU A 1 88 ? -3.674 -3.573 12.251 1.00 87.38 88 LEU A CA 1
ATOM 713 C C . LEU A 1 88 ? -3.185 -2.195 11.786 1.00 87.38 88 LEU A C 1
ATOM 715 O O . LEU A 1 88 ? -2.620 -2.085 10.697 1.00 87.38 88 LEU A O 1
ATOM 719 N N . LYS A 1 89 ? -3.314 -1.162 12.623 1.00 85.75 89 LYS A N 1
ATOM 720 C CA . LYS A 1 89 ? -2.823 0.191 12.330 1.00 85.75 89 LYS A CA 1
ATOM 721 C C . LYS A 1 89 ? -1.303 0.227 12.183 1.00 85.75 89 LYS A C 1
ATOM 723 O O . LYS A 1 89 ? -0.793 0.838 11.243 1.00 85.75 89 LYS A O 1
ATOM 728 N N . GLU A 1 90 ? -0.570 -0.466 13.049 1.00 88.50 90 GLU A N 1
ATOM 729 C CA . GLU A 1 90 ? 0.886 -0.605 12.928 1.00 88.50 90 GLU A CA 1
ATOM 730 C C . GLU A 1 90 ? 1.288 -1.309 11.627 1.00 88.50 90 GLU A C 1
ATOM 732 O O . GLU A 1 90 ? 2.156 -0.822 10.896 1.00 88.50 90 GLU A O 1
ATOM 737 N N . ARG A 1 91 ? 0.605 -2.405 11.272 1.00 86.62 91 ARG A N 1
ATOM 738 C CA . ARG A 1 91 ? 0.827 -3.106 9.997 1.00 86.62 91 ARG A CA 1
ATOM 739 C C . ARG A 1 91 ? 0.533 -2.211 8.794 1.00 86.62 91 ARG A C 1
ATOM 741 O O . ARG A 1 91 ? 1.304 -2.213 7.838 1.00 86.62 91 ARG A O 1
ATOM 748 N N . MET A 1 92 ? -0.521 -1.397 8.841 1.00 85.56 92 MET A N 1
ATOM 749 C CA . MET A 1 92 ? -0.816 -0.425 7.780 1.00 85.56 92 MET A CA 1
ATOM 750 C C . MET A 1 92 ? 0.271 0.646 7.642 1.00 85.56 92 MET A C 1
ATOM 752 O O . MET A 1 92 ? 0.580 1.058 6.521 1.00 85.56 92 MET A O 1
ATOM 756 N N . ASN A 1 93 ? 0.887 1.074 8.746 1.00 84.38 93 ASN A N 1
ATOM 757 C CA . ASN A 1 93 ? 2.016 2.005 8.709 1.00 84.38 93 ASN A CA 1
ATOM 758 C C . ASN A 1 93 ? 3.263 1.367 8.076 1.00 84.38 93 ASN A C 1
ATOM 760 O O . ASN A 1 93 ? 3.930 2.011 7.267 1.00 84.38 93 ASN A O 1
ATOM 764 N N . LEU A 1 94 ? 3.552 0.098 8.381 1.00 88.94 94 LEU A N 1
ATOM 765 C CA . LEU A 1 94 ? 4.635 -0.650 7.729 1.00 88.94 94 LEU A CA 1
ATOM 766 C C . LEU A 1 94 ? 4.401 -0.766 6.220 1.00 88.94 94 LEU A C 1
ATOM 768 O O . LEU A 1 94 ? 5.282 -0.425 5.436 1.00 88.94 94 LEU A O 1
ATOM 772 N N . ILE A 1 95 ? 3.187 -1.150 5.818 1.00 83.94 95 ILE A N 1
ATOM 773 C CA . ILE A 1 95 ? 2.783 -1.211 4.408 1.00 83.94 95 ILE A CA 1
ATOM 774 C C . ILE A 1 95 ? 2.984 0.152 3.734 1.00 83.94 95 ILE A C 1
ATOM 776 O O . ILE A 1 95 ? 3.528 0.227 2.635 1.00 83.94 95 ILE A O 1
ATOM 780 N N . HIS A 1 96 ? 2.597 1.246 4.396 1.00 83.06 96 HIS A N 1
ATOM 781 C CA . HIS A 1 96 ? 2.786 2.592 3.862 1.00 83.06 96 HIS A CA 1
ATOM 782 C C . HIS A 1 96 ? 4.257 2.924 3.595 1.00 83.06 96 HIS A C 1
ATOM 784 O O . HIS A 1 96 ? 4.561 3.477 2.538 1.00 83.06 96 HIS A O 1
ATOM 790 N N . LYS A 1 97 ? 5.148 2.570 4.524 1.00 87.00 97 LYS A N 1
ATOM 791 C CA . LYS A 1 97 ? 6.587 2.768 4.358 1.00 87.00 97 LYS A CA 1
ATOM 792 C C . LYS A 1 97 ? 7.115 1.984 3.156 1.00 87.00 97 LYS A C 1
ATOM 794 O O . LYS A 1 97 ? 7.800 2.558 2.317 1.00 87.00 97 LYS A O 1
ATOM 799 N N . THR A 1 98 ? 6.739 0.711 3.029 1.00 86.56 98 THR A N 1
ATOM 800 C CA . THR A 1 98 ? 7.141 -0.127 1.891 1.00 86.56 98 THR A CA 1
ATOM 801 C C . THR A 1 98 ? 6.647 0.437 0.559 1.00 86.56 98 THR A C 1
ATOM 803 O O . THR A 1 98 ? 7.396 0.428 -0.412 1.00 86.56 98 THR A O 1
ATOM 806 N N . PHE A 1 99 ? 5.429 0.987 0.500 1.00 82.06 99 PHE A N 1
ATOM 807 C CA . PHE A 1 99 ? 4.947 1.655 -0.713 1.00 82.06 99 PHE A CA 1
ATOM 808 C C . PHE A 1 99 ? 5.804 2.861 -1.108 1.00 82.06 99 PHE A C 1
ATOM 810 O O . PHE A 1 99 ? 6.132 2.984 -2.283 1.00 82.06 99 PHE A O 1
ATOM 817 N N . GLY A 1 100 ? 6.221 3.695 -0.150 1.00 84.06 100 GLY A N 1
ATOM 818 C CA . GLY A 1 100 ? 7.127 4.815 -0.436 1.00 84.06 100 GLY A CA 1
ATOM 819 C C . GLY A 1 100 ? 8.504 4.358 -0.938 1.00 84.06 100 GLY A C 1
ATOM 820 O O . GLY A 1 100 ? 9.076 4.960 -1.843 1.00 84.06 100 GLY A O 1
ATOM 821 N N . GLU A 1 101 ? 9.028 3.248 -0.408 1.00 88.94 101 GLU A N 1
ATOM 822 C CA . GLU A 1 101 ? 10.278 2.649 -0.899 1.00 88.94 101 GLU A CA 1
ATOM 823 C C . GLU A 1 101 ? 10.140 2.106 -2.331 1.00 88.94 101 GLU A C 1
ATOM 825 O O . GLU A 1 101 ? 11.066 2.240 -3.135 1.00 88.94 101 GLU A O 1
ATOM 830 N N . ILE A 1 102 ? 8.994 1.502 -2.664 1.00 84.25 102 ILE A N 1
ATOM 831 C CA . ILE A 1 102 ? 8.693 1.032 -4.023 1.00 84.25 102 ILE A CA 1
ATOM 832 C C . ILE A 1 102 ? 8.589 2.222 -4.981 1.00 84.25 102 ILE A C 1
ATOM 834 O O . ILE A 1 102 ? 9.232 2.199 -6.025 1.00 84.25 102 ILE A O 1
ATOM 838 N N . GLU A 1 103 ? 7.838 3.264 -4.622 1.00 83.12 103 GLU A N 1
ATOM 839 C CA . GLU A 1 103 ? 7.678 4.480 -5.429 1.00 83.12 103 GLU A CA 1
ATOM 840 C C . GLU A 1 103 ? 9.039 5.099 -5.780 1.00 83.12 103 GLU A C 1
ATOM 842 O O . GLU A 1 103 ? 9.356 5.265 -6.957 1.00 83.12 103 GLU A O 1
ATOM 847 N N . SER A 1 104 ? 9.909 5.283 -4.781 1.00 86.88 104 SER A N 1
ATOM 848 C CA . SER A 1 104 ? 11.270 5.800 -4.982 1.00 86.88 104 SER A CA 1
ATOM 849 C C . SER A 1 104 ? 12.119 4.933 -5.926 1.00 86.88 104 SER A C 1
ATOM 851 O O . SER A 1 104 ? 12.886 5.445 -6.747 1.00 86.88 104 SER A O 1
ATOM 853 N N . ARG A 1 105 ? 11.994 3.600 -5.851 1.00 84.56 105 ARG A N 1
ATOM 854 C CA . ARG A 1 105 ? 12.711 2.692 -6.764 1.00 84.56 105 ARG A CA 1
ATOM 855 C C . ARG A 1 105 ? 12.227 2.831 -8.202 1.00 84.56 105 ARG A C 1
ATOM 857 O O . ARG A 1 105 ? 13.049 2.775 -9.113 1.00 84.56 105 ARG A O 1
ATOM 864 N N . ILE A 1 106 ? 10.929 3.022 -8.408 1.00 81.75 106 ILE A N 1
ATOM 865 C CA . ILE A 1 106 ? 10.366 3.165 -9.752 1.00 81.75 106 ILE A CA 1
ATOM 866 C C . ILE A 1 106 ? 10.729 4.529 -10.342 1.00 81.75 106 ILE A C 1
ATOM 868 O O . ILE A 1 106 ? 11.135 4.588 -11.500 1.00 81.75 106 ILE A O 1
ATOM 872 N N . GLU A 1 107 ? 10.706 5.608 -9.554 1.00 83.88 107 GLU A N 1
ATOM 873 C CA . GLU A 1 107 ? 11.213 6.920 -9.988 1.00 83.88 107 GLU A CA 1
ATOM 874 C C . GLU A 1 107 ? 12.663 6.838 -10.478 1.00 83.88 107 GLU A C 1
ATOM 876 O O . GLU A 1 107 ? 13.023 7.430 -11.501 1.00 83.88 107 GLU A O 1
ATOM 881 N N . LYS A 1 108 ? 13.498 6.045 -9.796 1.00 85.56 108 LYS A N 1
ATOM 882 C CA . LYS A 1 108 ? 14.871 5.778 -10.231 1.00 85.56 108 LYS A CA 1
ATOM 883 C C . LYS A 1 108 ? 14.916 5.031 -11.567 1.00 85.56 108 LYS A C 1
ATOM 885 O O . LYS A 1 108 ? 15.698 5.417 -12.432 1.00 85.56 108 LYS A O 1
ATOM 890 N N . CYS A 1 109 ? 14.089 4.002 -11.760 1.00 80.56 109 CYS A N 1
ATOM 891 C CA . CYS A 1 109 ? 13.979 3.296 -13.042 1.00 80.56 109 CYS A CA 1
ATOM 892 C C . CYS A 1 109 ? 13.562 4.239 -14.180 1.00 80.56 109 CYS A C 1
ATOM 894 O O . CYS A 1 109 ? 14.203 4.239 -15.227 1.00 80.56 109 CYS A O 1
ATOM 896 N N . CYS A 1 110 ? 12.564 5.097 -13.961 1.00 80.62 110 CYS A N 1
ATOM 897 C CA . CYS A 1 110 ? 12.158 6.104 -14.942 1.00 80.62 110 CYS A CA 1
ATOM 898 C C . CYS A 1 110 ? 13.261 7.113 -15.246 1.00 80.62 110 CYS A C 1
ATOM 900 O O . CYS A 1 110 ? 13.478 7.451 -16.403 1.00 80.62 110 CYS A O 1
ATOM 902 N N . SER A 1 111 ? 13.982 7.575 -14.225 1.00 84.06 111 SER A N 1
ATOM 903 C CA . SER A 1 111 ? 15.096 8.508 -14.412 1.00 84.06 111 SER A CA 1
ATOM 904 C C . SER A 1 111 ? 16.192 7.901 -15.287 1.00 84.06 111 SER A C 1
ATOM 906 O O . SER A 1 111 ? 16.713 8.582 -16.163 1.00 84.06 111 SER A O 1
ATOM 908 N N . ILE A 1 112 ? 16.505 6.616 -15.085 1.00 83.19 112 ILE A N 1
ATOM 909 C CA . ILE A 1 112 ? 17.449 5.875 -15.929 1.00 83.19 112 ILE A CA 1
ATOM 910 C C . ILE A 1 112 ? 16.920 5.804 -17.363 1.00 83.19 112 ILE A C 1
ATOM 912 O O . ILE A 1 112 ? 17.640 6.185 -18.273 1.00 83.19 112 ILE A O 1
ATOM 916 N N . LEU A 1 113 ? 15.667 5.386 -17.573 1.00 75.19 113 LEU A N 1
ATOM 917 C CA . LEU A 1 113 ? 15.077 5.293 -18.917 1.00 75.19 113 LEU A CA 1
ATOM 918 C C . LEU A 1 113 ? 15.097 6.640 -19.659 1.00 75.19 113 LEU A C 1
ATOM 920 O O . LEU A 1 113 ? 15.445 6.689 -20.835 1.00 75.19 113 LEU A O 1
ATOM 924 N N . ASN A 1 114 ? 14.794 7.737 -18.963 1.00 76.12 114 ASN A N 1
ATOM 925 C CA . ASN A 1 114 ? 14.751 9.076 -19.551 1.00 76.12 114 ASN A CA 1
ATOM 926 C C . ASN A 1 114 ? 16.144 9.645 -19.876 1.00 76.12 114 ASN A C 1
ATOM 928 O O . ASN A 1 114 ? 16.262 10.469 -20.779 1.00 76.12 114 ASN A O 1
ATOM 932 N N . GLN A 1 115 ? 17.210 9.211 -19.191 1.00 78.25 115 GLN A N 1
ATOM 933 C CA . GLN A 1 115 ? 18.585 9.629 -19.514 1.00 78.25 115 GLN A CA 1
ATOM 934 C C . GLN A 1 115 ? 19.030 9.178 -20.908 1.00 78.25 115 GLN A C 1
ATOM 936 O O . GLN A 1 115 ? 19.903 9.806 -21.496 1.00 78.25 115 GLN A 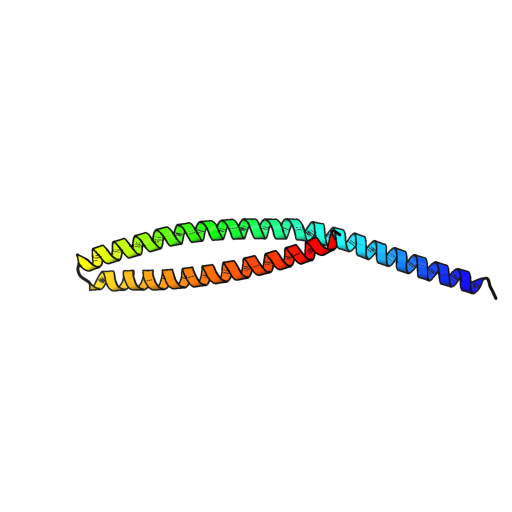O 1
ATOM 941 N N . TYR A 1 116 ? 18.415 8.130 -21.451 1.00 62.41 116 TYR A N 1
ATOM 942 C CA . TYR A 1 116 ? 18.723 7.619 -22.784 1.00 62.41 116 TYR A CA 1
ATOM 943 C C . TYR A 1 116 ? 17.807 8.179 -23.887 1.00 62.41 116 TYR A C 1
ATOM 945 O O . TYR A 1 116 ? 17.894 7.745 -25.031 1.00 62.41 116 TYR A O 1
ATOM 953 N N . GLN A 1 117 ? 16.935 9.144 -23.569 1.00 59.22 117 GLN A N 1
ATOM 954 C CA . GLN A 1 117 ? 16.171 9.916 -24.561 1.00 59.22 117 GLN A CA 1
ATOM 955 C C . GLN A 1 117 ? 16.907 11.180 -25.050 1.00 59.22 117 GLN A C 1
ATOM 957 O O . GLN A 1 117 ? 16.336 11.922 -25.848 1.00 59.22 117 GLN A O 1
ATOM 962 N N . SER A 1 118 ? 18.121 11.455 -24.542 1.00 48.78 118 SER A N 1
ATOM 963 C CA . SER A 1 118 ? 18.920 12.659 -24.852 1.00 48.78 118 SER A CA 1
ATOM 964 C C . SER A 1 118 ? 19.891 12.432 -26.006 1.00 48.78 118 SER A C 1
ATOM 966 O O . SER A 1 118 ? 20.866 11.679 -25.789 1.00 48.78 118 SER A O 1
#